Protein AF-A0A963P928-F1 (afdb_monomer)

Mean predicted aligned error: 12.48 Å

Foldseek 3Di:
DDDDDDDDDDPPPVVVVVVVVVVVVVVVVVVVVVCCVVVCVVVVVVVVQADPVGRPCPPPCCVVPCVPVVVVVVVVVVVVVVVVCVVVPPD

Secondary s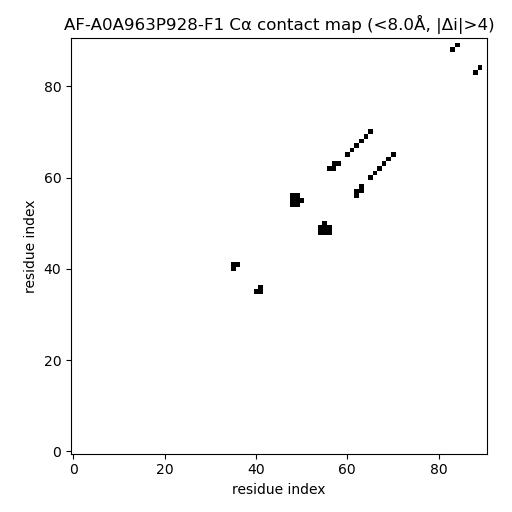tructure (DSSP, 8-state):
-PPP------THHHHHHHHHHHHHHHHHHHHHHHHHHHTTHHHHHHHHH-BTTB-TTTT-HIIIIIIIIIHHHHHHHHHHHHHHHHHS---

Radius of gyration: 26.76 Å; Cα contacts (8 Å, |Δi|>4): 22; chains: 1; bounding box: 74×44×51 Å

Solvent-accessible surface area (backbone atoms only — not comparable to full-atom values): 5412 Å² total; per-residue (Å²): 136,82,83,80,85,77,82,80,75,84,68,62,67,62,55,56,53,50,50,53,50,52,49,53,52,50,53,52,51,48,51,52,53,51,50,40,56,76,67,45,52,58,56,58,57,49,51,77,55,26,52,100,92,42,50,72,56,64,76,33,59,63,50,44,49,50,50,47,50,40,48,50,52,52,53,51,53,50,52,51,51,56,57,52,33,72,83,53,60,94,123

Structure (mmCIF, N/CA/C/O backbone):
data_AF-A0A963P928-F1
#
_entry.id   AF-A0A963P928-F1
#
loop_
_atom_site.group_PDB
_atom_site.id
_atom_site.type_symbol
_atom_site.label_atom_id
_atom_site.label_alt_id
_atom_site.label_comp_id
_atom_site.label_asym_id
_atom_site.label_entity_id
_atom_site.label_seq_id
_atom_site.pdbx_PDB_ins_code
_atom_site.Cartn_x
_atom_site.Cartn_y
_atom_site.Cartn_z
_atom_site.occupancy
_atom_site.B_iso_or_equiv
_atom_site.auth_seq_id
_atom_site.auth_comp_id
_atom_site.auth_asym_id
_atom_site.auth_atom_id
_atom_site.pdbx_PDB_model_num
ATOM 1 N N . MET A 1 1 ? 51.517 -36.304 9.609 1.00 55.97 1 MET A N 1
ATOM 2 C CA . MET A 1 1 ? 51.124 -34.984 10.144 1.00 55.97 1 MET A CA 1
ATOM 3 C C . MET A 1 1 ? 49.679 -35.102 10.599 1.00 55.97 1 MET A C 1
ATOM 5 O O 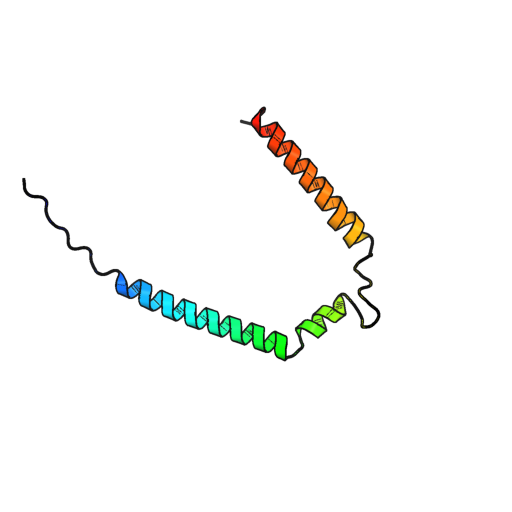. MET A 1 1 ? 48.840 -35.409 9.765 1.00 55.97 1 MET A O 1
ATOM 9 N N . LEU A 1 2 ? 49.413 -35.030 11.906 1.00 58.16 2 LEU A N 1
ATOM 10 C CA . LEU A 1 2 ? 48.062 -35.204 12.460 1.00 58.16 2 LEU A CA 1
ATOM 11 C C . LEU A 1 2 ? 47.265 -33.896 12.306 1.00 58.16 2 LEU A C 1
ATOM 13 O O . LEU A 1 2 ? 47.827 -32.837 12.591 1.00 58.16 2 LEU A O 1
ATOM 17 N N . PRO A 1 3 ? 45.994 -33.935 11.868 1.00 65.00 3 PRO A N 1
ATOM 18 C CA . PRO A 1 3 ? 45.163 -32.741 11.806 1.00 65.00 3 PRO A CA 1
ATOM 19 C C . PRO A 1 3 ? 44.864 -32.238 13.224 1.00 65.00 3 PRO A C 1
ATOM 21 O O . PRO A 1 3 ? 44.355 -32.974 14.069 1.00 65.00 3 PRO A O 1
ATOM 24 N N . VAL A 1 4 ? 45.202 -30.975 13.479 1.00 73.88 4 VAL A N 1
ATOM 25 C CA . VAL A 1 4 ? 44.827 -30.244 14.692 1.00 73.88 4 VAL A CA 1
ATOM 26 C C . VAL A 1 4 ? 43.310 -30.068 14.697 1.00 73.88 4 VAL A C 1
ATOM 28 O O . VAL A 1 4 ? 42.747 -29.478 13.778 1.00 73.88 4 VAL A O 1
ATOM 31 N N . HIS A 1 5 ? 42.648 -30.579 15.732 1.00 70.44 5 HIS A N 1
ATOM 32 C CA . HIS A 1 5 ? 41.242 -30.291 15.983 1.00 70.44 5 HIS A CA 1
ATOM 33 C C . HIS A 1 5 ? 41.138 -28.892 16.599 1.00 70.44 5 HIS A C 1
ATOM 35 O O . HIS A 1 5 ? 41.595 -28.673 17.721 1.00 70.44 5 HIS A O 1
ATOM 41 N N . VAL A 1 6 ? 40.586 -27.939 15.849 1.00 73.44 6 VAL A N 1
ATOM 42 C CA . VAL A 1 6 ? 40.286 -26.594 16.350 1.00 73.44 6 VAL A CA 1
ATOM 43 C C . VAL A 1 6 ? 38.913 -26.651 17.028 1.00 73.44 6 VAL A C 1
ATOM 45 O O . VAL A 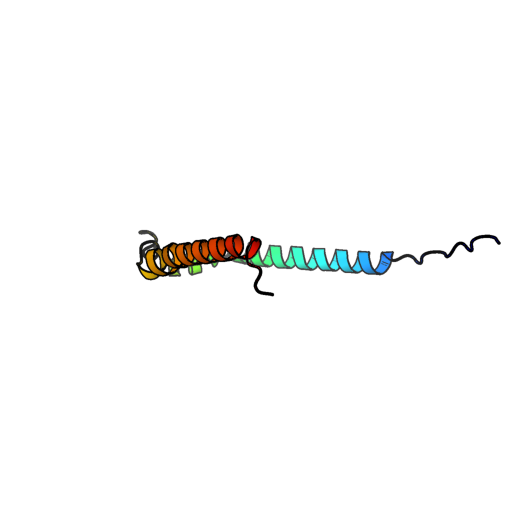1 6 ? 37.939 -26.989 16.357 1.00 73.44 6 VAL A O 1
ATOM 48 N N . PRO A 1 7 ? 38.796 -26.364 18.335 1.00 68.81 7 PRO A N 1
ATOM 49 C CA . PRO A 1 7 ? 37.494 -26.283 18.978 1.00 68.81 7 PRO A CA 1
ATOM 50 C C . PRO A 1 7 ? 36.775 -25.010 18.510 1.00 68.81 7 PRO A C 1
ATOM 52 O O . PRO A 1 7 ? 37.196 -23.896 18.819 1.00 68.81 7 PRO A O 1
ATOM 55 N N . GLU A 1 8 ? 35.688 -25.179 17.759 1.00 68.56 8 GLU A N 1
ATOM 56 C CA . GLU A 1 8 ? 34.764 -24.096 17.413 1.00 68.56 8 GLU A CA 1
ATOM 57 C C . GLU A 1 8 ? 34.155 -23.522 18.707 1.00 68.56 8 GLU A C 1
ATOM 59 O O . GLU A 1 8 ? 33.528 -24.240 19.492 1.00 68.56 8 GLU A O 1
ATOM 64 N N . LEU A 1 9 ? 34.364 -22.227 18.968 1.00 64.75 9 LEU A N 1
ATOM 65 C CA . LEU A 1 9 ? 33.802 -21.552 20.140 1.00 64.75 9 LEU A CA 1
ATOM 66 C C . LEU A 1 9 ? 32.267 -21.465 20.032 1.00 64.75 9 LEU A C 1
ATOM 68 O O . LEU A 1 9 ? 31.738 -21.197 18.951 1.00 64.75 9 LEU A O 1
ATOM 72 N N . PRO A 1 10 ? 31.527 -21.619 21.145 1.00 61.25 10 PRO A N 1
ATOM 73 C CA . PRO A 1 10 ? 30.069 -21.593 21.134 1.00 61.25 10 PRO A CA 1
ATOM 74 C C . PRO A 1 10 ? 29.530 -20.229 20.669 1.00 61.25 10 PRO A C 1
ATOM 76 O O . PRO A 1 10 ? 29.602 -19.225 21.377 1.00 61.25 10 PRO A O 1
ATOM 79 N N . THR A 1 11 ? 28.915 -20.201 19.486 1.00 59.75 11 THR A N 1
ATOM 80 C CA . THR A 1 11 ? 28.193 -19.048 18.905 1.00 59.75 11 THR A CA 1
ATOM 81 C C . THR A 1 11 ? 26.850 -18.759 19.595 1.00 59.75 11 THR A C 1
ATOM 83 O O . THR A 1 11 ? 26.113 -17.849 19.208 1.00 59.75 11 THR A O 1
ATOM 86 N N . THR A 1 12 ? 26.510 -19.506 20.646 1.00 60.84 12 THR A N 1
ATOM 87 C CA . THR A 1 12 ? 25.176 -19.575 21.261 1.00 60.84 12 THR A CA 1
ATOM 88 C C . THR A 1 12 ? 24.704 -18.286 21.931 1.00 60.84 12 THR A C 1
ATOM 90 O O . THR A 1 12 ? 23.498 -18.078 22.063 1.00 60.84 12 THR A O 1
ATOM 93 N N . THR A 1 13 ? 25.600 -17.377 22.313 1.00 59.69 13 THR A N 1
ATOM 94 C CA . THR A 1 13 ? 25.216 -16.137 23.010 1.00 59.69 13 THR A CA 1
ATOM 95 C C . THR A 1 13 ? 24.569 -15.102 22.087 1.00 59.69 13 THR A C 1
ATOM 97 O O . THR A 1 13 ? 23.598 -14.456 22.486 1.00 59.69 13 THR A O 1
ATOM 100 N N . ARG A 1 14 ? 25.028 -14.975 20.832 1.00 60.56 14 ARG A N 1
ATOM 101 C CA . ARG A 1 14 ? 24.433 -14.034 19.859 1.00 60.56 14 ARG A CA 1
ATOM 102 C C . ARG A 1 14 ? 23.031 -14.461 19.430 1.00 60.56 14 ARG A C 1
ATOM 104 O O . ARG A 1 14 ? 22.140 -13.621 19.342 1.00 60.56 14 ARG A O 1
ATOM 111 N N . HIS A 1 15 ? 22.823 -15.761 19.220 1.00 60.81 15 HIS A N 1
ATOM 112 C CA . HIS A 1 15 ? 21.532 -16.302 18.791 1.00 60.81 15 HIS A CA 1
ATOM 113 C C . HIS A 1 15 ? 20.446 -16.158 19.864 1.00 60.81 15 HIS A C 1
ATOM 115 O O . HIS A 1 15 ? 19.318 -15.790 19.542 1.00 60.81 15 HIS A O 1
ATOM 121 N N . ALA A 1 16 ? 20.779 -16.379 21.140 1.00 66.69 16 ALA A N 1
ATOM 122 C CA . ALA A 1 16 ? 19.822 -16.246 22.239 1.00 66.69 16 ALA A CA 1
ATOM 123 C C . ALA A 1 16 ? 19.353 -14.794 22.448 1.00 66.69 16 ALA A C 1
ATOM 125 O O . ALA A 1 16 ? 18.168 -14.554 22.693 1.00 66.69 16 ALA A O 1
ATOM 126 N N . PHE A 1 17 ? 20.262 -13.819 22.321 1.00 70.88 17 PHE A N 1
ATOM 127 C CA . PHE A 1 17 ? 19.914 -12.396 22.393 1.00 70.88 17 PHE A CA 1
ATOM 128 C C . PHE A 1 17 ? 19.073 -11.960 21.186 1.00 70.88 17 PHE A C 1
ATOM 130 O O . PHE A 1 17 ? 18.029 -11.333 21.367 1.00 70.88 17 PHE A O 1
ATOM 137 N N . ALA A 1 18 ? 19.468 -12.376 19.977 1.00 80.88 18 ALA A N 1
ATOM 138 C CA . ALA A 1 18 ? 18.726 -12.094 18.751 1.00 80.88 18 ALA A CA 1
ATOM 139 C C . ALA A 1 18 ? 17.296 -12.658 18.799 1.00 80.88 18 ALA A C 1
ATOM 141 O O . ALA A 1 18 ? 16.353 -11.939 18.497 1.00 80.88 18 ALA A O 1
ATOM 142 N N . TRP A 1 19 ? 17.108 -13.897 19.266 1.00 85.38 19 TRP A N 1
ATOM 143 C CA . TRP A 1 19 ? 15.784 -14.518 19.394 1.00 85.38 19 TRP A CA 1
ATOM 144 C C . TRP A 1 19 ? 14.859 -13.762 20.350 1.00 85.38 19 TRP A C 1
ATOM 146 O O . TRP A 1 19 ? 13.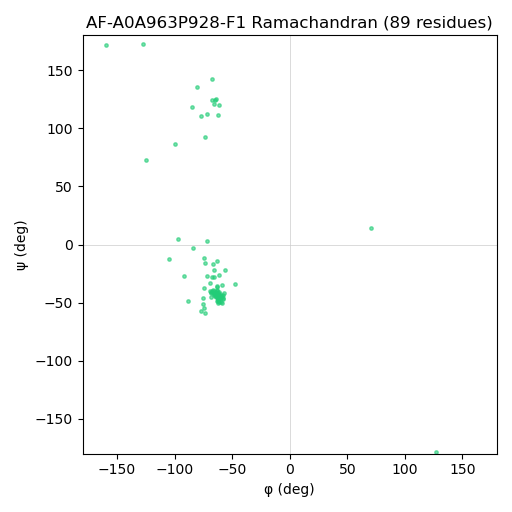712 -13.477 20.007 1.00 85.38 19 TRP A O 1
ATOM 15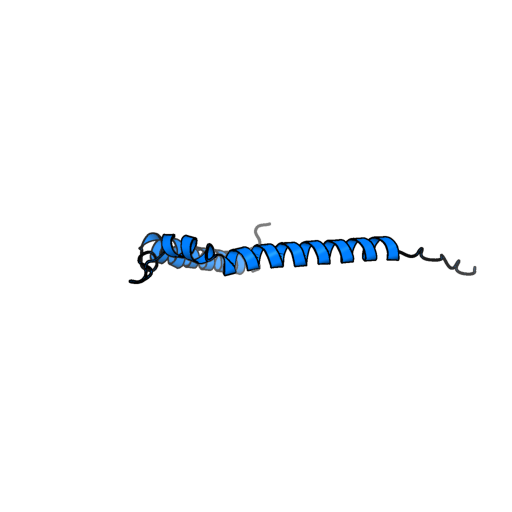6 N N . ARG A 1 20 ? 15.351 -13.407 21.546 1.00 88.62 20 ARG A N 1
ATOM 157 C CA . ARG A 1 20 ? 14.554 -12.651 22.522 1.00 88.62 20 ARG A CA 1
ATOM 158 C C . ARG A 1 20 ? 14.157 -11.292 21.961 1.00 88.62 20 ARG A C 1
ATOM 160 O O . ARG A 1 20 ? 12.999 -10.917 22.093 1.00 88.62 20 ARG A O 1
ATOM 167 N N . GLN A 1 21 ? 15.087 -10.603 21.302 1.00 90.44 21 GLN A N 1
ATOM 168 C CA . GLN A 1 21 ? 14.821 -9.325 20.651 1.00 90.44 21 GLN A CA 1
ATOM 169 C C . GLN A 1 21 ? 13.784 -9.465 19.527 1.00 90.44 21 GLN A C 1
ATOM 171 O O . GLN A 1 21 ? 12.812 -8.713 19.500 1.00 90.44 21 GLN A O 1
ATOM 176 N N . THR A 1 22 ? 13.932 -10.458 18.643 1.00 94.19 22 THR A N 1
ATOM 177 C CA . THR A 1 22 ? 12.966 -10.741 17.572 1.00 94.19 22 THR A CA 1
ATOM 178 C C . THR A 1 22 ? 11.580 -11.029 18.138 1.00 94.19 22 THR A C 1
ATOM 180 O O . THR A 1 22 ? 10.603 -10.464 17.650 1.00 94.19 22 THR A O 1
ATOM 183 N N . LEU A 1 23 ? 11.476 -11.841 19.194 1.00 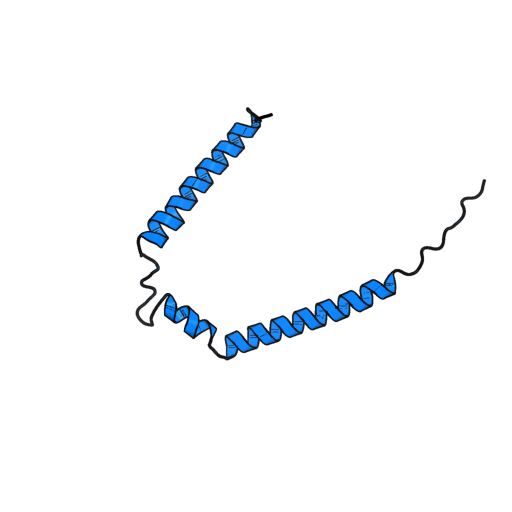95.56 23 LEU A N 1
ATOM 184 C CA . LEU A 1 23 ? 10.204 -12.111 19.861 1.00 95.56 23 LEU A CA 1
ATOM 185 C C . LEU A 1 23 ? 9.586 -10.847 20.453 1.00 95.56 23 LEU A C 1
ATOM 187 O O . LEU A 1 23 ? 8.413 -10.578 20.207 1.00 95.56 23 LEU A O 1
ATOM 191 N N . THR A 1 24 ? 10.355 -10.056 21.207 1.00 96.62 24 THR A N 1
ATOM 192 C CA . THR A 1 24 ? 9.833 -8.831 21.826 1.00 96.62 24 THR A CA 1
ATOM 193 C C . THR A 1 24 ? 9.366 -7.835 20.778 1.00 96.62 24 THR A C 1
ATOM 195 O O . THR A 1 24 ? 8.295 -7.258 20.928 1.00 96.62 24 THR A O 1
ATOM 198 N N . THR A 1 25 ? 10.120 -7.675 19.687 1.00 96.94 25 THR A N 1
ATOM 199 C CA . THR A 1 25 ? 9.732 -6.802 18.578 1.00 96.94 25 THR A CA 1
ATOM 200 C C . THR A 1 25 ? 8.483 -7.331 17.882 1.00 96.94 25 THR A C 1
ATOM 202 O O . THR A 1 25 ? 7.570 -6.557 17.621 1.00 96.94 25 THR A O 1
ATOM 205 N N . THR A 1 26 ? 8.394 -8.640 17.640 1.00 96.88 26 THR A N 1
ATOM 206 C CA . THR A 1 26 ? 7.223 -9.258 17.000 1.00 96.88 26 THR A CA 1
ATOM 207 C C . THR A 1 26 ? 5.969 -9.071 17.844 1.00 96.88 26 THR A C 1
ATOM 209 O O . THR A 1 26 ? 4.951 -8.621 17.329 1.00 96.88 26 THR A O 1
ATOM 212 N N . VAL A 1 27 ? 6.040 -9.356 19.148 1.00 98.25 27 VAL A N 1
ATOM 213 C CA . VAL A 1 27 ? 4.905 -9.183 20.064 1.00 98.25 27 VAL A CA 1
ATOM 214 C C . VAL A 1 27 ? 4.523 -7.710 20.184 1.00 98.25 27 VAL A C 1
ATOM 216 O O . VAL A 1 27 ? 3.340 -7.394 20.133 1.00 98.25 27 VAL A O 1
ATOM 219 N N . ALA A 1 28 ? 5.493 -6.798 20.288 1.00 98.25 28 ALA A N 1
ATOM 220 C CA . ALA A 1 28 ? 5.216 -5.365 20.354 1.00 98.25 28 ALA A CA 1
ATOM 221 C C . ALA A 1 28 ? 4.517 -4.854 19.084 1.00 98.25 28 ALA A C 1
ATOM 223 O O . ALA A 1 28 ? 3.513 -4.151 19.180 1.00 98.25 28 ALA A O 1
ATOM 224 N N . LEU A 1 29 ? 5.006 -5.243 17.901 1.00 98.19 29 LEU A N 1
ATOM 225 C CA . LEU A 1 29 ? 4.381 -4.897 16.622 1.00 98.19 29 LEU A CA 1
ATOM 226 C C . LEU A 1 29 ? 2.987 -5.514 16.492 1.00 98.19 29 LEU A C 1
ATOM 228 O O . LEU A 1 29 ? 2.063 -4.834 16.057 1.00 98.19 29 LEU A O 1
ATOM 232 N N . PHE A 1 30 ? 2.819 -6.771 16.908 1.00 98.06 30 PHE A N 1
ATOM 233 C CA . PHE A 1 30 ? 1.518 -7.429 16.913 1.00 98.06 30 PHE A CA 1
ATOM 234 C C . PHE A 1 30 ? 0.521 -6.686 17.801 1.00 98.06 30 PHE A C 1
ATOM 236 O O . PHE A 1 30 ? -0.571 -6.373 17.347 1.00 98.06 30 PHE A O 1
ATOM 243 N N . VAL A 1 31 ? 0.901 -6.352 19.038 1.00 98.38 31 VAL A N 1
ATOM 244 C CA . VAL A 1 31 ? 0.040 -5.600 19.962 1.00 98.38 31 VAL A CA 1
ATOM 245 C C . VAL A 1 31 ? -0.298 -4.223 19.397 1.00 98.38 31 VAL A C 1
ATOM 247 O O . VAL A 1 31 ? -1.445 -3.805 19.496 1.00 98.38 31 VAL A O 1
ATOM 250 N N . LEU A 1 32 ? 0.660 -3.534 18.773 1.00 98.00 32 LEU A N 1
ATOM 251 C CA . LEU A 1 32 ? 0.418 -2.237 18.143 1.00 98.00 32 LEU A CA 1
ATOM 252 C C . LEU A 1 32 ? -0.605 -2.337 17.002 1.00 98.00 32 LEU A C 1
ATOM 254 O O . LEU A 1 32 ? -1.539 -1.542 16.947 1.00 98.00 32 LEU A O 1
ATOM 258 N N . ILE A 1 33 ? -0.453 -3.325 16.116 1.00 96.81 33 ILE A N 1
ATOM 259 C CA . ILE A 1 33 ? -1.378 -3.552 14.996 1.00 96.81 33 ILE A CA 1
ATOM 260 C C . ILE A 1 33 ? -2.748 -4.017 15.506 1.00 96.81 33 ILE A C 1
ATOM 262 O O . ILE A 1 33 ? -3.772 -3.545 15.025 1.00 96.81 33 ILE A O 1
ATOM 266 N N . ALA A 1 34 ? -2.791 -4.894 16.509 1.00 97.25 34 ALA A N 1
ATOM 267 C CA . ALA A 1 34 ? -4.041 -5.336 17.119 1.00 97.25 34 ALA A CA 1
ATOM 268 C C . ALA A 1 34 ? -4.769 -4.175 17.811 1.00 97.25 34 ALA A C 1
ATOM 270 O O . ALA A 1 34 ? -5.981 -4.050 17.686 1.00 97.25 34 ALA A O 1
ATOM 271 N N . ALA A 1 35 ? -4.041 -3.298 18.509 1.00 97.19 35 ALA A N 1
ATOM 272 C CA . ALA A 1 35 ? -4.611 -2.096 19.107 1.00 97.19 35 ALA A CA 1
ATOM 273 C C . ALA A 1 35 ? -5.163 -1.147 18.036 1.00 97.19 35 ALA A C 1
ATOM 275 O O . ALA A 1 35 ? -6.239 -0.586 18.222 1.00 97.19 35 ALA A O 1
ATOM 276 N N . TRP A 1 36 ? -4.463 -1.002 16.909 1.00 96.31 36 TRP A N 1
ATOM 277 C CA . TRP A 1 36 ? -4.937 -0.235 15.760 1.00 96.31 36 TRP A CA 1
ATOM 278 C C . TRP A 1 36 ? -6.266 -0.779 15.210 1.00 96.31 36 TRP A C 1
ATOM 280 O O . TRP A 1 36 ? -7.227 -0.020 15.100 1.00 96.31 36 TRP A O 1
ATOM 290 N N . ASP A 1 37 ? -6.348 -2.084 14.952 1.00 95.06 37 ASP A N 1
ATOM 291 C CA . ASP A 1 37 ? -7.551 -2.754 14.437 1.00 95.06 37 ASP A CA 1
ATOM 292 C C . ASP A 1 37 ? -8.729 -2.662 15.425 1.00 95.06 37 ASP A C 1
ATOM 294 O O . ASP A 1 37 ? -9.813 -2.187 15.096 1.00 95.06 37 ASP A O 1
ATOM 298 N N . LEU A 1 38 ? -8.488 -2.990 16.700 1.00 95.44 38 LEU A N 1
ATOM 299 C CA . LEU A 1 38 ? -9.511 -2.935 17.750 1.00 95.44 38 LEU A CA 1
ATOM 300 C C . LEU A 1 38 ? -9.990 -1.511 18.055 1.00 95.44 38 LEU A C 1
ATOM 302 O O . LEU A 1 38 ? -11.121 -1.323 18.500 1.00 95.44 38 LEU A O 1
ATOM 306 N N . SER A 1 39 ? -9.144 -0.504 17.836 1.00 95.12 39 SER A N 1
ATOM 307 C CA . SER A 1 39 ? -9.529 0.900 17.999 1.00 95.12 39 SER A CA 1
ATOM 308 C C . SER A 1 39 ? -10.433 1.422 16.875 1.00 95.12 39 SER A C 1
ATOM 310 O O . SER A 1 39 ? -10.993 2.511 17.010 1.00 95.12 39 SER A O 1
ATOM 312 N N . GLY A 1 40 ? -10.589 0.676 15.774 1.00 92.50 40 GLY A N 1
ATOM 313 C CA . GLY A 1 40 ? -11.369 1.092 14.607 1.00 92.50 40 GLY A CA 1
ATOM 314 C C . GLY A 1 40 ? -10.718 2.218 13.794 1.00 92.50 40 GLY A C 1
ATOM 315 O O . GLY A 1 40 ? -11.385 2.871 12.986 1.00 92.50 40 GLY A O 1
ATOM 316 N N . LEU A 1 41 ? -9.431 2.503 14.024 1.00 92.81 41 LEU A N 1
ATOM 317 C CA . LEU A 1 41 ? -8.691 3.524 13.278 1.00 92.81 41 LEU A CA 1
ATOM 318 C C . LEU A 1 41 ? -8.480 3.119 11.810 1.00 92.81 41 LEU A C 1
ATOM 320 O O . LEU A 1 41 ? -8.438 3.979 10.926 1.00 92.81 41 LEU A O 1
ATOM 324 N N . ASP A 1 42 ? -8.434 1.816 11.538 1.00 90.19 42 ASP A N 1
ATOM 325 C CA . ASP A 1 42 ? -8.487 1.238 10.197 1.00 90.19 42 ASP A CA 1
ATOM 326 C C . ASP A 1 42 ? -9.759 1.681 9.444 1.00 90.19 42 AS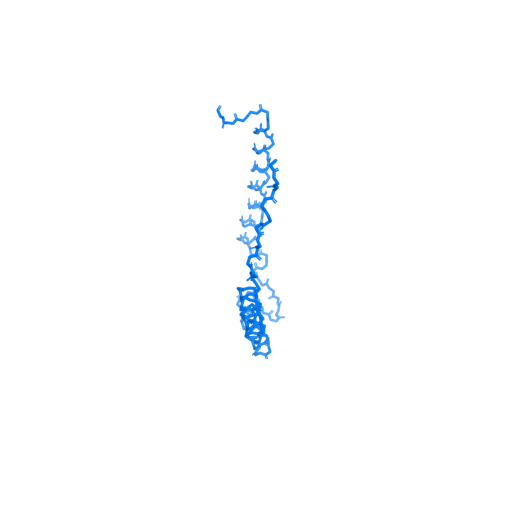P A C 1
ATOM 328 O O . ASP A 1 42 ? -9.682 2.103 8.288 1.00 90.19 42 ASP A O 1
ATOM 332 N N . LEU A 1 43 ? -10.914 1.711 10.119 1.00 89.06 43 LEU A N 1
ATOM 333 C CA . LEU A 1 43 ? -12.183 2.153 9.537 1.00 89.06 43 LEU A CA 1
ATOM 334 C C . LEU A 1 43 ? -12.203 3.657 9.257 1.00 89.06 43 LEU A C 1
ATOM 336 O O . LEU A 1 43 ? -12.834 4.093 8.291 1.00 89.06 43 LEU A O 1
ATOM 340 N N . VAL A 1 44 ? -11.528 4.468 10.078 1.00 88.81 44 VAL A N 1
ATOM 341 C CA . VAL A 1 44 ? -11.378 5.911 9.820 1.00 88.81 44 VAL A CA 1
ATOM 342 C C . VAL A 1 44 ? -10.604 6.133 8.523 1.00 88.81 44 VAL A C 1
ATOM 344 O O . VAL A 1 44 ? -11.044 6.920 7.686 1.00 88.81 44 VAL A O 1
ATOM 347 N N . MET A 1 45 ? -9.509 5.397 8.316 1.00 86.06 45 MET A N 1
ATOM 348 C CA . MET A 1 45 ? -8.767 5.438 7.053 1.00 86.06 45 MET A CA 1
ATOM 349 C C . MET A 1 45 ? -9.589 4.887 5.882 1.00 86.06 45 MET A C 1
ATOM 351 O O . MET A 1 45 ? -9.591 5.483 4.806 1.00 86.06 45 MET A O 1
ATOM 355 N N . ALA A 1 46 ? -10.347 3.802 6.075 1.00 87.25 46 ALA A N 1
ATOM 356 C CA . ALA A 1 46 ? -11.206 3.237 5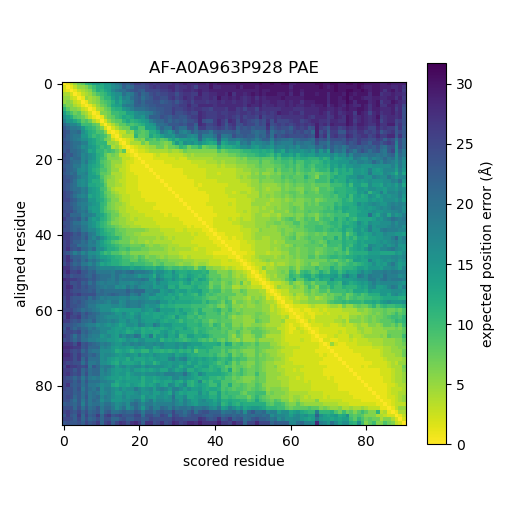.031 1.00 87.25 46 ALA A CA 1
ATOM 357 C C . ALA A 1 46 ? -12.250 4.249 4.525 1.00 87.25 46 ALA A C 1
ATOM 359 O O . ALA A 1 46 ? -12.541 4.302 3.327 1.00 87.25 46 ALA A O 1
ATOM 360 N N . ARG A 1 47 ? -12.760 5.112 5.415 1.00 83.94 47 ARG A N 1
ATOM 361 C CA . ARG A 1 47 ? -13.708 6.183 5.070 1.00 83.94 47 ARG A CA 1
ATOM 362 C C . ARG A 1 47 ? -13.120 7.284 4.183 1.00 83.94 47 ARG A C 1
ATOM 364 O O . ARG A 1 47 ? -13.878 8.037 3.582 1.00 83.94 47 ARG A O 1
ATOM 371 N N . TRP A 1 48 ? -11.796 7.399 4.074 1.00 83.00 48 TRP A N 1
ATOM 372 C CA . TRP A 1 48 ? -11.178 8.336 3.127 1.00 83.00 48 TRP A CA 1
ATOM 373 C C . TRP A 1 48 ? -11.329 7.875 1.677 1.00 83.00 48 TRP A C 1
ATOM 375 O O . TRP A 1 48 ? -11.361 8.699 0.767 1.00 83.00 48 TRP A O 1
ATOM 385 N N . PHE A 1 49 ? -11.452 6.564 1.459 1.00 79.38 49 PHE A N 1
ATOM 386 C CA . PHE A 1 49 ? -11.550 5.963 0.128 1.00 79.38 49 PHE A CA 1
ATOM 387 C C . PHE A 1 49 ? -12.971 5.507 -0.228 1.00 79.38 49 PHE A C 1
ATOM 389 O O . PHE A 1 49 ? -13.253 5.210 -1.392 1.00 79.38 49 PHE A O 1
ATOM 396 N N . GLY A 1 50 ? -13.879 5.453 0.747 1.00 78.88 50 GLY A N 1
ATOM 397 C CA . GLY A 1 50 ? -15.256 5.030 0.533 1.00 78.88 50 GLY A CA 1
ATOM 398 C C . GLY A 1 50 ? -16.214 5.491 1.620 1.00 78.88 50 GLY A C 1
ATOM 399 O O . GLY A 1 50 ? -15.834 6.019 2.655 1.00 78.88 50 GLY A O 1
ATOM 400 N N . SER A 1 51 ? -17.498 5.284 1.377 1.00 78.44 51 SER A N 1
ATOM 401 C CA . SER A 1 51 ? -18.585 5.593 2.304 1.00 78.44 51 SER A CA 1
ATOM 402 C C . SER A 1 51 ? -19.463 4.351 2.500 1.00 78.44 51 SER A C 1
ATOM 404 O O . SER A 1 51 ? -19.313 3.378 1.758 1.00 78.44 51 SER A O 1
ATOM 406 N N . PRO A 1 52 ? -20.433 4.366 3.431 1.00 75.38 52 PRO A N 1
ATOM 407 C CA . PRO A 1 52 ? -21.423 3.292 3.536 1.00 75.38 52 PRO A CA 1
ATOM 408 C C . PRO A 1 52 ? -22.214 3.043 2.239 1.00 75.38 52 PRO A C 1
ATOM 410 O O . PRO A 1 52 ? -22.738 1.953 2.050 1.00 75.38 52 PRO A O 1
ATOM 413 N N . ALA A 1 53 ? -22.281 4.029 1.337 1.00 75.94 53 ALA A N 1
ATOM 414 C CA . ALA A 1 53 ? -22.914 3.903 0.024 1.00 75.94 53 ALA A CA 1
ATOM 415 C C . ALA A 1 53 ? -21.994 3.283 -1.053 1.00 75.94 53 ALA A C 1
ATOM 417 O O . ALA A 1 53 ? -22.430 3.086 -2.184 1.00 75.94 53 ALA A O 1
ATOM 418 N N . GLY A 1 54 ? -20.732 2.977 -0.723 1.00 77.69 54 GLY A N 1
ATOM 419 C CA . GLY A 1 54 ? -19.757 2.349 -1.618 1.00 77.69 54 GLY A CA 1
ATOM 420 C C . GLY A 1 54 ? -18.428 3.104 -1.735 1.00 77.69 54 GLY A C 1
ATOM 421 O O . GLY A 1 54 ? -18.209 4.144 -1.112 1.00 77.69 54 GLY A O 1
ATOM 422 N N . PHE A 1 55 ? -17.527 2.569 -2.562 1.00 78.12 55 PHE A N 1
ATOM 423 C CA . PHE A 1 55 ? -16.179 3.098 -2.805 1.00 78.12 55 PHE A CA 1
ATOM 424 C C . PHE A 1 55 ? -16.137 3.909 -4.100 1.00 78.12 55 PHE A C 1
ATOM 426 O O . PHE A 1 55 ? -15.810 3.385 -5.163 1.00 78.12 55 PHE A O 1
ATOM 433 N N . THR A 1 56 ? -16.464 5.196 -4.019 1.00 72.75 56 THR A N 1
ATOM 434 C CA . THR A 1 56 ? -16.556 6.091 -5.187 1.00 72.75 56 THR A CA 1
ATOM 435 C C . THR A 1 56 ? -15.236 6.241 -5.947 1.00 72.75 56 THR A C 1
ATOM 437 O O . THR A 1 56 ? -15.245 6.472 -7.153 1.00 72.75 56 THR A O 1
ATOM 440 N N . LEU A 1 57 ? -14.093 6.062 -5.276 1.00 74.81 57 LEU A N 1
ATOM 441 C CA . LEU A 1 57 ? -12.774 6.107 -5.910 1.00 74.81 57 LEU A CA 1
ATOM 442 C C . LEU A 1 57 ? -12.457 4.875 -6.771 1.00 74.81 57 LEU A C 1
ATOM 444 O O . LEU A 1 57 ? -11.537 4.947 -7.581 1.00 74.81 57 LEU A O 1
ATOM 448 N N . ARG A 1 58 ? -13.197 3.766 -6.627 1.00 72.81 58 ARG A N 1
ATOM 449 C CA . ARG A 1 58 ? -12.926 2.503 -7.337 1.00 72.81 58 ARG A CA 1
ATOM 450 C C . ARG A 1 58 ? -12.946 2.670 -8.853 1.00 72.81 58 ARG A C 1
ATOM 452 O O . ARG A 1 58 ? -12.033 2.211 -9.530 1.00 72.81 58 ARG A O 1
ATOM 459 N N . ASP A 1 59 ? -13.972 3.347 -9.355 1.00 75.06 59 ASP A N 1
ATOM 460 C CA . ASP A 1 59 ? -14.194 3.534 -10.792 1.00 75.06 59 ASP A CA 1
ATOM 461 C C . ASP A 1 59 ? -13.667 4.886 -11.284 1.00 75.06 59 ASP A C 1
ATOM 463 O O . ASP A 1 59 ? -13.832 5.256 -12.447 1.00 75.06 59 ASP A O 1
ATOM 467 N N . HIS A 1 60 ? -13.007 5.643 -10.404 1.00 82.44 60 HIS A N 1
ATOM 468 C CA . HIS A 1 60 ? -12.435 6.925 -10.764 1.00 82.44 60 HIS A CA 1
ATOM 469 C C . HIS A 1 60 ? -11.323 6.712 -11.800 1.00 82.44 60 HIS A C 1
ATOM 471 O O . HIS A 1 60 ? -10.361 5.983 -11.557 1.00 82.44 60 HIS A O 1
ATOM 477 N N . TRP A 1 61 ? -11.446 7.392 -12.943 1.00 86.50 61 TRP A N 1
ATOM 478 C CA . TRP A 1 61 ? -10.619 7.226 -14.149 1.00 86.50 61 TRP A CA 1
ATOM 479 C C . TRP A 1 61 ? -9.103 7.190 -13.887 1.00 86.50 61 TRP A C 1
ATOM 481 O O . TRP A 1 61 ? -8.359 6.475 -14.553 1.00 86.50 61 TRP A O 1
ATOM 491 N N . PHE A 1 62 ? -8.627 7.947 -12.897 1.00 86.31 62 PHE A N 1
ATOM 492 C CA . PHE A 1 62 ? -7.221 7.934 -12.495 1.00 86.31 62 PHE A CA 1
ATOM 493 C C . PHE A 1 62 ? -6.763 6.558 -11.973 1.00 86.31 62 PHE A C 1
ATOM 495 O O . PHE A 1 62 ? -5.702 6.073 -12.357 1.00 86.31 62 PHE A O 1
ATOM 502 N N . TRP A 1 63 ? -7.561 5.892 -11.136 1.00 84.38 63 TRP A N 1
ATOM 503 C CA . TRP A 1 63 ? -7.219 4.575 -10.595 1.00 84.38 63 TRP A CA 1
ATOM 504 C C . TRP A 1 63 ? -7.398 3.473 -11.636 1.00 84.38 63 TRP A C 1
ATOM 506 O O . TRP A 1 63 ? -6.507 2.641 -11.806 1.00 84.38 63 TRP A O 1
ATOM 516 N N . SER A 1 64 ? -8.520 3.483 -12.355 1.00 85.19 64 SER A N 1
ATOM 517 C CA . SER A 1 64 ? -8.855 2.439 -13.326 1.00 85.19 64 SER A CA 1
ATOM 518 C C . SER A 1 64 ? -8.042 2.560 -14.619 1.00 85.19 64 SER A C 1
ATOM 520 O O . SER A 1 64 ? -7.387 1.608 -15.038 1.00 85.19 64 SER A O 1
ATOM 522 N N . THR A 1 65 ? -8.008 3.734 -15.241 1.00 85.62 65 THR A N 1
ATOM 523 C CA . THR A 1 65 ? -7.367 3.923 -16.548 1.00 85.62 65 THR A CA 1
ATOM 524 C C . THR A 1 65 ? -5.883 4.259 -16.427 1.00 85.62 65 THR A C 1
ATOM 526 O O . THR A 1 65 ? -5.054 3.646 -17.097 1.00 85.62 65 THR A O 1
ATOM 529 N N . VAL A 1 66 ? -5.505 5.224 -15.582 1.00 88.12 66 VAL A N 1
ATOM 530 C CA . VAL A 1 66 ? -4.100 5.673 -15.530 1.00 88.12 66 VAL A CA 1
ATOM 531 C C . VAL A 1 66 ? -3.241 4.682 -14.761 1.00 88.12 66 VAL A C 1
ATOM 533 O O . VAL A 1 66 ? -2.268 4.161 -15.303 1.00 88.12 66 VAL A O 1
ATOM 536 N N . LEU A 1 67 ? -3.595 4.401 -13.509 1.00 90.19 67 LEU A N 1
ATOM 537 C CA . LEU A 1 67 ? -2.789 3.521 -12.675 1.00 90.19 67 LEU A CA 1
ATOM 538 C C . LEU A 1 67 ? -2.951 2.063 -13.080 1.00 90.19 67 LEU A C 1
ATOM 540 O O . LEU A 1 67 ? -1.952 1.421 -13.371 1.00 90.19 67 LEU A O 1
ATOM 544 N N . HIS A 1 68 ? -4.168 1.524 -13.135 1.00 89.88 68 HIS A N 1
ATOM 545 C CA . HIS A 1 68 ? -4.332 0.093 -13.372 1.00 89.88 68 HIS A CA 1
ATOM 546 C C . HIS A 1 68 ? -4.043 -0.303 -14.827 1.00 89.88 68 HIS A C 1
ATOM 548 O O . HIS A 1 68 ? -3.137 -1.101 -15.079 1.00 89.88 68 HIS A O 1
ATOM 554 N N . GLU A 1 69 ? -4.761 0.255 -15.805 1.00 90.69 69 GLU A N 1
ATOM 555 C CA . GLU A 1 69 ? -4.501 -0.083 -17.210 1.00 90.69 69 GLU A CA 1
ATOM 556 C C . GLU A 1 69 ? -3.144 0.435 -17.698 1.00 90.69 69 GLU A C 1
ATOM 558 O O . GLU A 1 69 ? -2.430 -0.291 -18.394 1.00 90.69 69 GLU A O 1
ATOM 563 N N . GLY A 1 70 ? -2.759 1.660 -17.331 1.00 91.56 70 GLY A N 1
ATOM 564 C CA . GLY A 1 70 ? -1.463 2.227 -17.700 1.00 91.56 70 GLY A CA 1
ATOM 565 C C . GLY A 1 70 ? -0.292 1.429 -17.126 1.00 91.56 70 GLY A C 1
ATOM 566 O O . GLY A 1 70 ? 0.578 1.010 -17.893 1.00 91.56 70 GLY A O 1
ATOM 567 N N . ALA A 1 71 ? -0.290 1.121 -15.820 1.00 92.25 71 ALA A N 1
ATOM 568 C CA . ALA A 1 71 ? 0.772 0.296 -15.236 1.00 92.25 71 ALA A CA 1
ATOM 569 C C . ALA A 1 71 ? 0.790 -1.112 -15.836 1.00 92.25 71 ALA A C 1
ATOM 571 O O . ALA A 1 71 ? 1.867 -1.651 -16.086 1.00 92.25 71 ALA A O 1
ATOM 572 N N . ARG A 1 72 ? -0.377 -1.691 -16.152 1.00 93.81 72 ARG A N 1
ATOM 573 C CA . ARG A 1 72 ? -0.449 -2.979 -16.852 1.00 93.81 72 ARG A CA 1
ATOM 574 C C . ARG A 1 72 ? 0.237 -2.920 -18.217 1.00 93.81 72 ARG A C 1
ATOM 576 O O . ARG A 1 72 ? 0.995 -3.829 -18.544 1.00 93.81 72 ARG A O 1
ATOM 583 N N . ARG A 1 73 ? 0.004 -1.873 -19.015 1.00 94.88 73 ARG A N 1
ATOM 584 C CA . ARG A 1 73 ? 0.659 -1.702 -20.327 1.00 94.88 73 ARG A CA 1
ATOM 585 C C . ARG A 1 73 ? 2.174 -1.559 -20.182 1.00 94.88 73 ARG A C 1
ATOM 587 O O . ARG A 1 73 ? 2.906 -2.203 -20.927 1.00 94.88 73 ARG A O 1
ATOM 594 N N . VAL A 1 74 ? 2.640 -0.784 -19.199 1.00 96.25 74 VAL A N 1
ATOM 595 C CA . VAL A 1 74 ? 4.076 -0.639 -18.898 1.00 96.25 74 VAL A CA 1
ATOM 596 C C . VAL A 1 74 ? 4.688 -1.975 -18.478 1.00 96.25 74 VAL A C 1
ATOM 598 O O . VAL A 1 74 ? 5.749 -2.334 -18.979 1.00 96.25 74 VAL A O 1
ATOM 601 N N . ALA A 1 75 ? 4.014 -2.742 -17.618 1.00 95.75 75 ALA A N 1
ATOM 602 C CA . ALA A 1 75 ? 4.481 -4.057 -17.189 1.00 95.75 75 ALA A CA 1
ATOM 603 C C . ALA A 1 75 ? 4.626 -5.026 -18.374 1.00 95.75 75 ALA A C 1
ATOM 605 O O . ALA A 1 75 ? 5.642 -5.707 -18.487 1.00 95.75 75 ALA A O 1
ATOM 606 N N . TRP A 1 76 ? 3.659 -5.041 -19.298 1.00 97.44 76 TRP A N 1
ATOM 607 C CA . TRP A 1 76 ? 3.759 -5.827 -20.531 1.00 97.44 76 TRP A CA 1
ATOM 608 C C . TRP A 1 76 ? 4.901 -5.363 -21.433 1.00 97.44 76 TRP A C 1
ATOM 610 O O . TRP A 1 76 ? 5.660 -6.195 -21.923 1.00 97.44 76 TRP A O 1
ATOM 620 N N . ALA A 1 77 ? 5.057 -4.053 -21.632 1.00 97.12 77 ALA A N 1
ATOM 621 C CA . ALA A 1 77 ? 6.155 -3.512 -22.426 1.00 97.12 77 ALA A CA 1
ATOM 622 C C . ALA A 1 77 ? 7.516 -3.903 -21.833 1.00 97.12 77 ALA A C 1
ATOM 624 O O . ALA A 1 77 ? 8.377 -4.406 -22.551 1.00 97.12 77 ALA A O 1
ATOM 625 N N . LEU A 1 78 ? 7.684 -3.757 -20.515 1.00 96.81 78 LEU A N 1
ATOM 626 C CA . LEU A 1 78 ? 8.893 -4.167 -19.807 1.00 96.81 78 LEU A CA 1
ATOM 627 C C . LEU A 1 78 ? 9.143 -5.672 -19.952 1.00 96.81 78 LEU A C 1
ATOM 629 O O . LEU A 1 78 ? 10.258 -6.076 -20.260 1.00 96.81 78 LEU A O 1
ATOM 633 N N . GLN A 1 79 ? 8.110 -6.500 -19.788 1.00 96.69 79 GLN A N 1
ATOM 634 C CA . GLN A 1 79 ? 8.216 -7.947 -19.968 1.00 96.69 79 GLN A CA 1
ATOM 635 C C . GLN A 1 79 ? 8.699 -8.314 -21.376 1.00 96.69 79 GLN A C 1
ATOM 637 O O . GLN A 1 79 ? 9.557 -9.183 -21.517 1.00 96.69 79 GLN A O 1
ATOM 642 N N . LEU A 1 80 ? 8.179 -7.655 -22.414 1.00 96.50 80 LEU A N 1
ATOM 643 C CA . LEU A 1 80 ? 8.612 -7.876 -23.794 1.00 96.50 80 LEU A CA 1
ATOM 644 C C . LEU A 1 80 ? 10.055 -7.421 -24.018 1.00 96.50 80 LEU A C 1
ATOM 646 O O . LEU A 1 80 ? 10.820 -8.146 -24.646 1.00 96.50 80 LEU A O 1
ATOM 650 N N . VAL A 1 81 ? 10.448 -6.269 -23.467 1.00 95.06 81 VAL A N 1
ATOM 651 C CA . VAL A 1 81 ? 11.841 -5.799 -23.506 1.00 95.06 81 VAL A CA 1
ATOM 652 C C . VAL A 1 81 ? 12.771 -6.820 -22.854 1.00 95.06 81 VAL A C 1
ATOM 654 O O . VAL A 1 81 ? 13.791 -7.168 -23.440 1.00 95.06 81 VAL A O 1
ATOM 657 N N . LEU A 1 82 ? 12.403 -7.350 -21.684 1.00 94.31 82 LEU A N 1
ATOM 658 C CA . LEU A 1 82 ? 13.182 -8.376 -20.991 1.00 94.31 82 LEU A CA 1
ATOM 659 C C . LEU A 1 82 ? 13.283 -9.673 -21.802 1.00 94.31 82 LEU A C 1
ATOM 661 O O . LEU A 1 82 ? 14.350 -10.276 -21.840 1.00 94.31 82 LEU A O 1
ATOM 665 N N . LEU A 1 83 ? 12.208 -10.087 -22.480 1.00 95.56 83 LEU A N 1
ATOM 666 C CA . LEU A 1 83 ? 12.246 -11.248 -23.371 1.00 95.56 83 LEU A CA 1
ATOM 667 C C . LEU A 1 83 ? 13.164 -11.003 -24.572 1.00 95.56 83 LEU A C 1
ATOM 669 O O . LEU A 1 83 ? 13.977 -11.860 -24.892 1.00 95.56 83 LEU A O 1
ATOM 673 N N . LEU A 1 84 ? 13.089 -9.835 -25.214 1.00 94.50 84 LEU A N 1
ATOM 674 C CA . LEU A 1 84 ? 13.975 -9.486 -26.331 1.00 94.50 84 LEU A CA 1
ATOM 675 C C . LEU A 1 84 ? 15.445 -9.420 -25.901 1.00 94.50 84 LEU A C 1
ATOM 677 O O . LEU A 1 84 ? 16.318 -9.872 -26.641 1.00 94.50 84 LEU A O 1
ATOM 681 N N . ALA A 1 85 ? 15.710 -8.935 -24.687 1.00 92.56 85 ALA A N 1
ATOM 682 C CA . ALA A 1 85 ? 17.051 -8.864 -24.117 1.00 92.56 85 ALA A CA 1
ATOM 683 C C . ALA A 1 85 ? 17.715 -10.243 -23.921 1.00 92.56 85 ALA A C 1
ATOM 685 O O . ALA A 1 85 ? 18.929 -10.303 -23.753 1.00 92.56 85 ALA A O 1
ATOM 686 N N . ILE A 1 86 ? 16.963 -11.351 -23.989 1.00 91.25 86 ILE A N 1
ATOM 687 C CA . ILE A 1 86 ? 17.530 -12.712 -24.004 1.00 91.25 86 ILE A CA 1
ATOM 688 C C . ILE A 1 86 ? 18.358 -12.940 -25.277 1.00 91.25 86 ILE A C 1
ATOM 690 O O . ILE A 1 86 ? 19.439 -13.521 -25.215 1.00 91.25 86 ILE A O 1
ATOM 694 N N . TRP A 1 87 ? 17.853 -12.492 -26.431 1.00 91.06 87 TRP A N 1
ATOM 695 C CA . TRP A 1 87 ? 18.520 -12.660 -27.729 1.00 91.06 87 TRP A CA 1
ATOM 696 C C . TRP A 1 87 ? 19.419 -11.481 -28.092 1.00 91.06 87 TRP A C 1
ATOM 698 O O . TRP A 1 87 ? 20.388 -11.658 -28.824 1.00 91.06 87 TRP A O 1
ATOM 708 N N . TRP A 1 88 ? 19.102 -10.292 -27.581 1.00 84.44 88 TRP A N 1
ATOM 709 C CA . TRP A 1 88 ? 19.892 -9.081 -27.765 1.00 84.44 88 TRP A CA 1
ATOM 710 C C . TRP A 1 88 ? 20.256 -8.480 -26.402 1.00 84.44 88 TRP A C 1
ATOM 712 O O . TRP A 1 88 ? 19.661 -7.479 -25.987 1.00 84.44 88 TRP A O 1
ATOM 722 N N . PRO A 1 89 ? 21.188 -9.099 -25.656 1.00 79.00 89 PRO A N 1
ATOM 723 C CA . PRO A 1 89 ? 21.661 -8.509 -24.418 1.00 79.00 89 PRO A CA 1
ATOM 724 C C . PRO A 1 89 ? 22.363 -7.189 -24.748 1.00 79.00 89 PRO A C 1
ATOM 726 O O . PRO A 1 89 ? 23.267 -7.141 -25.578 1.00 79.00 89 PRO A O 1
ATOM 729 N N . PHE A 1 90 ? 21.923 -6.104 -24.115 1.00 73.50 90 PHE A N 1
ATOM 730 C CA . PHE A 1 90 ? 22.608 -4.817 -24.195 1.00 73.50 90 PHE A CA 1
ATOM 731 C C . PHE A 1 90 ? 23.886 -4.911 -23.348 1.00 73.50 90 PHE A C 1
ATOM 733 O O . PHE A 1 90 ? 23.836 -4.718 -22.133 1.00 73.50 90 PHE A O 1
ATOM 740 N N . GLY A 1 91 ? 25.001 -5.279 -23.980 1.00 63.44 91 GLY A N 1
ATOM 741 C CA . GLY A 1 91 ? 26.322 -5.449 -23.372 1.00 63.44 91 GLY A CA 1
ATOM 742 C C . GLY A 1 91 ? 27.431 -5.271 -24.394 1.00 63.44 91 GLY A C 1
ATOM 743 O O . GLY A 1 91 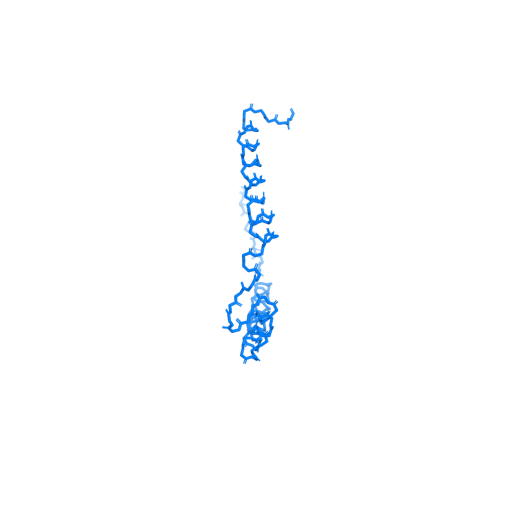? 27.206 -5.646 -25.566 1.00 63.44 91 GLY A O 1
#

Sequence (91 aa):
MLPVHVPELPTTTRHAFAWRQTLTTTVALFVLIAAWDLSGLDLVMARWFGSPAGFTLRDHWFWSTVLHEGARRVAWALQLVLLLAIWWPFG

pLDDT: mean 84.54, std 12.25, range [55.97, 98.38]